Protein AF-A0A3S0AYS0-F1 (afdb_monomer)

Secondary structure (DSSP, 8-state):
-HHHHHHHHHHHHHHHHHHHHHHHHHHHHHHHHHT--SHHHHHHHHHHHHHHHHHHHHHHTTS-HHHHHHHHHHHHHHHS-HHHHHHHHHHHHHHHHHHH-

Foldseek 3Di:
DVVVVVVVVVVLVVVLLVLLLVLLVLLVVLVVLVVDDDPVSVVSNVVSLVSSLVSLVVNVVSDPLVVSLVSNLVSLVVNDDDPCSVVSSVSSSVSSVVSVD

Nearest PDB structures (foldseek):
  6dg6-assembly5_E  TM=4.607E-01  e=3.484E+00  synthetic construct
  8tgy-assembly1_A  TM=5.341E-01  e=5.412E+00  Clostridia bacterium
  1oxj-assembly1_A  TM=2.910E-01  e=5.719E+00  Drosophila melanogaster
  6z0c-assembly1_A  TM=3.226E-01  e=9.387E+00  Escherichia coli

Solvent-accessible surface area (backbone atoms only — not comparable to full-atom values): 5604 Å² total; per-residue (Å²): 122,64,73,63,53,54,54,53,52,51,50,54,49,51,53,49,50,52,49,39,47,52,44,51,56,44,49,57,51,41,56,66,42,66,80,44,95,46,73,70,36,50,54,48,47,52,51,46,54,54,52,42,50,53,49,51,51,58,45,54,75,76,38,55,69,67,57,52,50,53,50,42,50,52,40,24,61,76,74,37,69,80,89,56,15,63,62,53,27,51,54,48,50,53,48,54,52,67,72,71,110

Mean predicted aligned error: 5.69 Å

Structure (mmCIF, N/CA/C/O backbone):
data_AF-A0A3S0AYS0-F1
#
_entry.id   AF-A0A3S0AYS0-F1
#
loop_
_atom_site.group_PDB
_atom_site.id
_atom_site.type_symbol
_atom_site.label_atom_id
_atom_site.label_alt_id
_atom_site.label_comp_id
_atom_site.label_asym_id
_atom_site.label_entity_id
_atom_site.label_seq_id
_atom_site.pdbx_PDB_ins_code
_atom_site.Cartn_x
_atom_site.Cartn_y
_atom_site.Cartn_z
_atom_site.occupancy
_atom_site.B_iso_or_equiv
_atom_site.auth_seq_id
_atom_site.auth_comp_id
_atom_site.auth_asym_id
_atom_site.auth_atom_id
_atom_site.pdbx_PDB_model_num
ATOM 1 N N . MET A 1 1 ? 8.841 7.837 -33.680 1.00 56.06 1 MET A N 1
ATOM 2 C CA . MET A 1 1 ? 7.737 7.313 -32.842 1.00 56.06 1 MET A 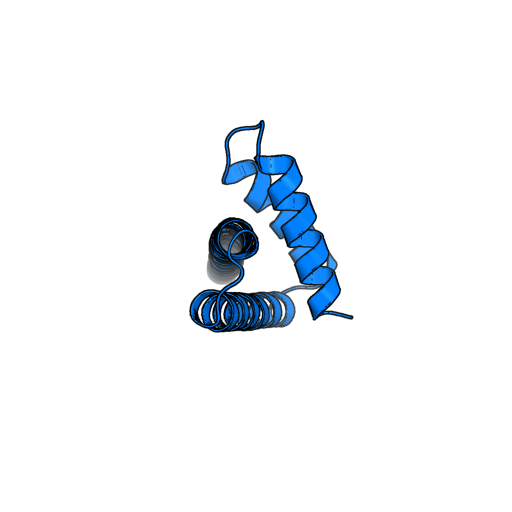CA 1
ATOM 3 C C . MET A 1 1 ? 8.204 6.965 -31.419 1.00 56.06 1 MET A C 1
ATOM 5 O O . MET A 1 1 ? 7.392 7.028 -30.514 1.00 56.06 1 MET A O 1
ATOM 9 N N . GLU A 1 2 ? 9.504 6.742 -31.185 1.00 58.16 2 GLU A N 1
ATOM 10 C CA . GLU A 1 2 ? 10.084 6.361 -29.877 1.00 58.16 2 GLU A CA 1
ATOM 11 C C . GLU A 1 2 ? 10.009 7.429 -28.763 1.00 58.16 2 GLU A C 1
ATOM 13 O O . GLU A 1 2 ? 9.795 7.090 -27.602 1.00 58.16 2 GLU A O 1
ATOM 18 N N . ALA A 1 3 ? 10.114 8.726 -29.082 1.00 64.62 3 ALA A N 1
ATOM 19 C CA . ALA A 1 3 ? 10.092 9.793 -28.066 1.00 64.62 3 ALA A CA 1
ATOM 20 C C . ALA A 1 3 ? 8.752 9.900 -27.304 1.00 64.62 3 ALA A C 1
ATOM 22 O O . ALA A 1 3 ? 8.711 10.267 -26.130 1.00 64.62 3 ALA A O 1
ATOM 23 N N . LEU A 1 4 ? 7.640 9.557 -27.964 1.00 62.81 4 LEU A N 1
ATOM 24 C CA . LEU A 1 4 ? 6.306 9.559 -27.354 1.00 62.81 4 LEU A CA 1
ATOM 25 C C . LEU A 1 4 ? 6.106 8.379 -26.391 1.00 62.81 4 LEU A C 1
ATOM 27 O O . LEU A 1 4 ? 5.370 8.517 -25.413 1.00 62.81 4 LEU A O 1
ATOM 31 N N . ASP A 1 5 ? 6.762 7.246 -26.637 1.00 61.06 5 ASP A N 1
ATOM 32 C CA . ASP A 1 5 ? 6.642 6.051 -25.796 1.00 61.06 5 ASP A CA 1
ATOM 33 C C . ASP A 1 5 ? 7.528 6.125 -24.543 1.00 61.06 5 ASP A C 1
ATOM 35 O O . ASP A 1 5 ? 7.096 5.689 -23.470 1.00 61.06 5 ASP A O 1
ATOM 39 N N . LEU A 1 6 ? 8.692 6.783 -24.630 1.00 67.38 6 LEU A N 1
ATOM 40 C CA . LEU A 1 6 ? 9.493 7.188 -23.465 1.00 67.38 6 LEU A CA 1
ATOM 41 C C . LEU A 1 6 ? 8.669 8.061 -22.503 1.00 67.38 6 LEU A C 1
ATOM 43 O O . LEU A 1 6 ? 8.489 7.697 -21.341 1.00 67.38 6 LEU A O 1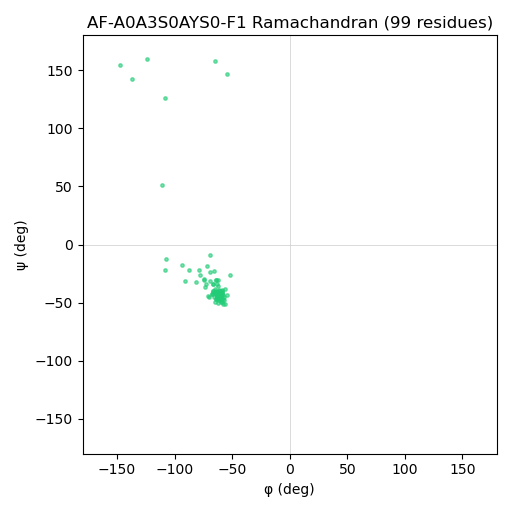
ATOM 47 N N . ASN A 1 7 ? 8.024 9.115 -23.016 1.00 79.06 7 ASN A N 1
ATOM 48 C CA . ASN A 1 7 ? 7.192 10.009 -22.201 1.00 79.06 7 ASN A CA 1
ATOM 49 C C . ASN A 1 7 ? 6.031 9.282 -21.498 1.00 79.06 7 ASN A C 1
ATOM 51 O O . ASN A 1 7 ? 5.746 9.540 -20.327 1.00 79.06 7 ASN A O 1
ATOM 55 N N . LYS A 1 8 ? 5.352 8.349 -22.181 1.00 75.56 8 LYS A N 1
ATOM 56 C CA . LYS A 1 8 ? 4.261 7.559 -21.576 1.00 75.56 8 LYS A CA 1
ATOM 57 C C . LYS A 1 8 ? 4.766 6.623 -20.481 1.00 75.56 8 LYS A C 1
ATOM 59 O O . LYS A 1 8 ? 4.093 6.455 -19.461 1.00 75.56 8 LYS A O 1
ATOM 64 N N . THR A 1 9 ? 5.923 6.005 -20.691 1.00 79.12 9 THR A N 1
ATOM 65 C CA . THR A 1 9 ? 6.532 5.081 -19.727 1.00 79.12 9 THR A CA 1
ATOM 66 C C . THR A 1 9 ? 6.969 5.824 -18.465 1.00 79.12 9 THR A C 1
ATOM 68 O O . THR A 1 9 ? 6.652 5.386 -17.354 1.00 79.12 9 THR A O 1
ATOM 71 N N . ASP A 1 10 ? 7.573 7.001 -18.625 1.00 80.88 10 ASP A N 1
ATOM 72 C CA . ASP A 1 10 ? 8.000 7.862 -17.519 1.00 80.88 10 ASP A CA 1
ATOM 73 C C . ASP A 1 10 ? 6.817 8.423 -16.725 1.00 80.88 10 ASP A C 1
ATOM 75 O O . ASP A 1 10 ? 6.834 8.415 -15.490 1.00 80.88 10 ASP A O 1
ATOM 79 N N . LEU A 1 11 ? 5.737 8.819 -17.406 1.00 82.56 11 LEU A N 1
ATOM 80 C CA . LEU A 1 11 ? 4.485 9.221 -16.758 1.00 82.56 11 LEU A CA 1
ATOM 81 C C . LEU A 1 11 ? 3.903 8.077 -15.920 1.00 82.56 11 LEU A C 1
ATOM 83 O O . LEU A 1 11 ? 3.617 8.261 -14.736 1.00 82.56 11 LEU A O 1
ATOM 87 N N . ARG A 1 12 ? 3.790 6.868 -16.490 1.00 83.94 12 ARG A N 1
ATOM 88 C CA . ARG A 1 12 ? 3.297 5.683 -15.762 1.00 83.94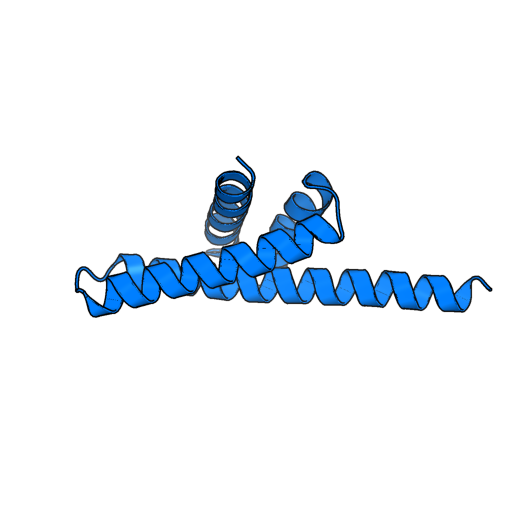 12 ARG A CA 1
ATOM 89 C C . ARG A 1 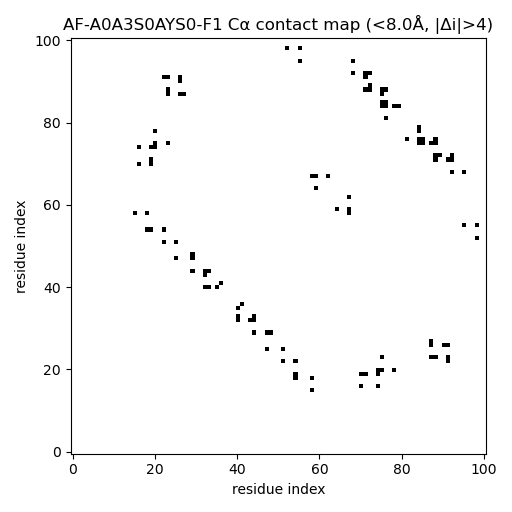12 ? 4.166 5.357 -14.550 1.00 83.94 12 ARG A C 1
ATOM 91 O O . ARG A 1 12 ? 3.634 5.011 -13.489 1.00 83.94 12 ARG A O 1
ATOM 98 N N . ARG A 1 13 ? 5.491 5.454 -14.684 1.00 85.12 13 ARG A N 1
ATOM 99 C CA . ARG A 1 13 ? 6.448 5.241 -13.588 1.00 85.12 13 ARG A CA 1
ATOM 100 C C . ARG A 1 13 ? 6.281 6.284 -12.488 1.00 85.12 13 ARG A C 1
ATOM 102 O O . ARG A 1 13 ? 6.138 5.903 -11.329 1.00 85.12 13 ARG A O 1
ATOM 109 N N . THR A 1 14 ? 6.187 7.557 -12.853 1.00 88.19 14 THR A N 1
ATOM 110 C CA . THR A 1 14 ? 6.000 8.671 -11.915 1.00 88.19 14 THR A CA 1
ATOM 111 C C . THR A 1 14 ? 4.683 8.550 -11.156 1.00 88.19 14 THR A C 1
ATOM 113 O O . THR A 1 14 ? 4.668 8.657 -9.931 1.00 88.19 14 THR A O 1
ATOM 116 N N . THR A 1 15 ? 3.573 8.251 -11.841 1.00 89.81 15 THR A N 1
ATOM 117 C CA . THR A 1 15 ? 2.282 8.064 -11.164 1.00 89.81 15 THR A CA 1
ATOM 118 C C . THR A 1 15 ? 2.310 6.865 -10.218 1.00 89.81 15 THR A C 1
ATOM 120 O O . THR A 1 15 ? 1.819 6.966 -9.098 1.00 89.81 15 THR A O 1
ATOM 123 N N . SER A 1 16 ? 2.913 5.744 -10.632 1.00 92.62 16 SER A N 1
ATOM 124 C CA . SER A 1 16 ? 3.049 4.564 -9.761 1.00 92.62 16 SER A CA 1
ATOM 125 C C . SER A 1 16 ? 3.842 4.915 -8.499 1.00 92.62 16 SER A C 1
ATOM 127 O O . SER A 1 16 ? 3.424 4.607 -7.388 1.00 92.62 16 SER A O 1
ATOM 129 N N . TYR A 1 17 ? 4.944 5.647 -8.655 1.00 91.12 17 TYR A N 1
ATOM 130 C CA . TYR A 1 17 ? 5.767 6.102 -7.540 1.00 91.12 17 TYR A CA 1
ATOM 131 C C . TYR A 1 17 ? 5.012 7.047 -6.586 1.00 91.12 17 TYR A C 1
ATOM 133 O O . TYR A 1 17 ? 5.064 6.888 -5.367 1.00 91.12 17 TYR A O 1
ATOM 141 N N . GLN A 1 18 ? 4.231 7.994 -7.116 1.00 91.38 18 GLN A N 1
ATOM 142 C CA . GLN A 1 18 ? 3.381 8.867 -6.297 1.00 91.38 18 GLN A CA 1
ATOM 143 C C . GLN A 1 18 ? 2.313 8.084 -5.521 1.00 91.38 18 GLN A C 1
ATOM 145 O O . GLN A 1 18 ? 2.066 8.379 -4.349 1.00 91.38 18 GLN A O 1
ATOM 150 N N . LEU A 1 19 ? 1.710 7.068 -6.144 1.00 94.94 19 LEU A N 1
ATOM 151 C CA . LEU A 1 19 ? 0.756 6.173 -5.489 1.00 94.94 19 LEU A CA 1
ATOM 152 C C . LEU A 1 19 ? 1.413 5.384 -4.348 1.00 94.94 19 LEU A C 1
ATOM 154 O O . LEU A 1 19 ? 0.839 5.307 -3.261 1.00 94.94 19 LEU A O 1
ATOM 158 N N . HIS A 1 20 ? 2.633 4.878 -4.545 1.00 94.38 20 HIS A N 1
ATOM 159 C CA . HIS A 1 20 ? 3.400 4.233 -3.477 1.00 94.38 20 HIS A CA 1
ATOM 160 C C . HIS A 1 20 ? 3.712 5.189 -2.318 1.00 94.38 20 HIS A C 1
ATOM 162 O O . HIS A 1 20 ? 3.491 4.837 -1.159 1.00 94.38 20 HIS A O 1
ATOM 168 N N . ARG A 1 21 ? 4.148 6.425 -2.600 1.00 91.00 21 ARG A N 1
ATOM 169 C CA . ARG A 1 21 ? 4.377 7.441 -1.554 1.00 91.00 21 ARG A CA 1
ATOM 170 C C . ARG A 1 21 ? 3.107 7.765 -0.770 1.00 91.00 21 ARG A C 1
ATOM 172 O O . ARG A 1 21 ? 3.148 7.855 0.454 1.00 91.00 21 ARG A O 1
ATOM 179 N N . LEU A 1 22 ? 1.971 7.907 -1.451 1.00 92.62 22 LEU A N 1
ATOM 180 C CA . LEU A 1 22 ? 0.685 8.121 -0.788 1.00 92.62 22 LEU A CA 1
ATOM 181 C C . LEU A 1 22 ? 0.311 6.932 0.104 1.00 92.62 22 LEU A C 1
ATOM 183 O O . LEU A 1 22 ? -0.136 7.130 1.232 1.00 92.62 22 LEU A O 1
ATOM 187 N N . ALA A 1 23 ? 0.505 5.705 -0.380 1.00 93.00 23 ALA A N 1
ATOM 188 C CA . ALA A 1 23 ? 0.233 4.505 0.398 1.00 93.00 23 ALA A CA 1
ATOM 189 C C . ALA A 1 23 ? 1.100 4.437 1.665 1.00 93.00 23 ALA A C 1
ATOM 191 O O . ALA A 1 23 ? 0.568 4.153 2.735 1.00 93.00 23 ALA A O 1
ATOM 192 N N . LEU A 1 24 ? 2.384 4.795 1.585 1.00 91.19 24 LEU A N 1
ATOM 193 C CA . LEU A 1 24 ? 3.277 4.862 2.747 1.00 91.19 24 LEU A CA 1
ATOM 194 C C . LEU A 1 24 ? 2.784 5.846 3.818 1.00 91.19 24 LEU A C 1
ATOM 196 O O . LEU A 1 24 ? 2.741 5.500 4.998 1.00 91.19 24 LEU A O 1
ATOM 200 N N . LEU A 1 25 ? 2.312 7.032 3.419 1.00 90.69 25 LEU A N 1
ATOM 201 C CA . LEU A 1 25 ? 1.711 7.996 4.353 1.00 90.69 25 LEU A CA 1
ATOM 202 C C . LEU A 1 25 ? 0.438 7.449 5.018 1.00 90.69 25 LEU A C 1
ATOM 204 O O . LEU A 1 25 ? 0.147 7.755 6.176 1.00 90.69 25 LEU A O 1
ATOM 208 N N . LEU A 1 26 ? -0.345 6.643 4.295 1.00 92.94 26 LEU A N 1
ATOM 209 C CA . LEU A 1 26 ? -1.537 5.998 4.844 1.00 92.94 26 LEU A CA 1
ATOM 210 C C . LEU A 1 26 ? -1.187 4.856 5.804 1.00 92.94 26 LEU A C 1
ATOM 212 O O . LEU A 1 26 ? -1.910 4.684 6.785 1.00 92.94 26 LEU A O 1
ATOM 216 N N . VAL A 1 27 ? -0.098 4.122 5.557 1.00 91.94 27 VAL A N 1
ATOM 217 C CA . VAL A 1 27 ? 0.427 3.089 6.465 1.00 91.94 27 VAL A CA 1
ATOM 218 C C . VAL A 1 27 ? 0.899 3.721 7.774 1.00 91.94 27 VAL A C 1
ATOM 220 O O . VAL A 1 27 ? 0.448 3.296 8.836 1.00 91.94 27 VAL A O 1
ATOM 223 N N . ASP A 1 28 ? 1.710 4.782 7.713 1.00 89.56 28 ASP A N 1
ATOM 224 C CA . ASP A 1 28 ? 2.144 5.521 8.911 1.00 89.56 28 ASP A CA 1
ATOM 225 C C . ASP A 1 28 ? 0.940 6.085 9.684 1.00 89.56 28 ASP A C 1
ATOM 227 O O . ASP A 1 28 ? 0.830 5.954 10.904 1.00 89.56 28 ASP A O 1
ATOM 231 N N . ARG A 1 29 ? -0.046 6.648 8.975 1.00 91.25 29 ARG A N 1
ATOM 232 C CA . ARG A 1 29 ? -1.279 7.127 9.610 1.00 91.25 29 ARG A CA 1
ATOM 233 C C . ARG A 1 29 ? -2.101 5.998 10.232 1.00 91.25 29 ARG A C 1
ATOM 235 O O . ARG A 1 29 ? -2.707 6.217 11.281 1.00 91.25 29 ARG A O 1
ATOM 242 N N . LEU A 1 30 ? -2.164 4.828 9.596 1.00 91.94 30 LEU A N 1
ATOM 243 C CA . LEU A 1 30 ? -2.880 3.677 10.140 1.00 91.94 30 LEU A CA 1
ATOM 244 C C . LEU A 1 30 ? -2.238 3.215 11.448 1.00 91.94 30 LEU A C 1
ATOM 246 O O . LEU A 1 30 ? -2.971 2.938 12.391 1.00 91.94 30 LEU A O 1
ATOM 250 N N . ASP A 1 31 ? -0.908 3.192 11.523 1.00 88.62 31 ASP A N 1
ATOM 251 C CA . ASP A 1 31 ? -0.179 2.809 12.734 1.00 88.62 31 ASP A CA 1
ATOM 252 C C . ASP A 1 31 ? -0.506 3.725 13.922 1.00 88.62 31 ASP A C 1
ATOM 254 O O . ASP A 1 31 ? -0.875 3.269 15.004 1.00 88.62 31 ASP A O 1
ATOM 258 N N . ARG A 1 32 ? -0.515 5.042 13.691 1.00 88.12 32 ARG A N 1
ATOM 259 C CA . ARG A 1 32 ? -0.902 6.022 14.721 1.00 88.12 32 ARG A CA 1
ATOM 260 C C . ARG A 1 32 ? -2.353 5.859 15.185 1.00 88.12 32 ARG A C 1
ATOM 262 O O . ARG A 1 32 ? -2.658 6.090 16.352 1.00 88.12 32 ARG A O 1
ATOM 269 N N . GLU A 1 33 ? -3.268 5.489 14.286 1.00 90.69 33 GLU A N 1
ATOM 270 C CA . GLU A 1 33 ? -4.668 5.219 14.650 1.00 90.69 33 GLU A CA 1
ATOM 271 C C . GLU A 1 33 ? -4.847 3.832 15.295 1.00 90.69 33 GLU A C 1
ATOM 273 O O . GLU A 1 33 ? -5.812 3.632 16.030 1.00 90.69 33 GLU A O 1
ATOM 278 N N . GLN A 1 34 ? -3.927 2.883 15.080 1.00 85.56 34 GLN A N 1
ATOM 279 C CA . GLN A 1 34 ? -3.958 1.550 15.695 1.00 85.56 34 GLN A CA 1
ATOM 280 C C . GLN A 1 34 ? -3.821 1.622 17.222 1.00 85.56 34 GLN A C 1
ATOM 282 O O . GLN A 1 34 ? -4.433 0.821 17.924 1.00 85.56 34 GLN A O 1
ATOM 287 N N . GLN A 1 35 ? -3.107 2.628 17.733 1.00 85.56 35 GLN A N 1
ATOM 288 C CA . GLN A 1 35 ? -2.951 2.900 19.168 1.00 85.56 35 GLN A CA 1
ATOM 289 C C . GLN A 1 35 ? -4.245 3.396 19.844 1.00 85.56 35 GLN A C 1
ATOM 291 O O . GLN A 1 35 ? -4.300 3.518 21.066 1.00 85.56 35 GLN A O 1
ATOM 296 N N . ARG A 1 36 ? -5.298 3.704 19.072 1.00 88.56 36 ARG A N 1
ATOM 297 C CA . ARG A 1 36 ? -6.569 4.241 19.577 1.00 88.56 36 ARG A CA 1
ATOM 298 C C . ARG A 1 36 ? -7.675 3.187 19.496 1.00 88.56 36 ARG A C 1
ATOM 300 O O . ARG A 1 36 ? -7.974 2.663 18.423 1.00 88.56 36 ARG A O 1
ATOM 307 N N . ALA A 1 37 ? -8.336 2.943 20.627 1.00 81.12 37 ALA A N 1
ATOM 308 C CA . ALA A 1 37 ? -9.388 1.934 20.781 1.00 81.12 37 ALA A CA 1
ATOM 309 C C . ALA A 1 37 ? -10.784 2.558 20.987 1.00 81.12 37 ALA A C 1
ATOM 311 O O . ALA A 1 37 ? -11.488 2.239 21.939 1.00 81.12 37 ALA A O 1
ATOM 312 N N . ASN A 1 38 ? -11.185 3.490 20.115 1.00 91.31 38 ASN A N 1
ATOM 313 C CA . ASN A 1 38 ? -12.532 4.077 20.138 1.00 91.31 38 ASN A CA 1
ATOM 314 C C . ASN A 1 38 ? -13.249 3.914 18.789 1.00 91.31 38 ASN A C 1
ATOM 316 O O . ASN A 1 38 ? -12.610 3.732 17.753 1.00 91.31 38 ASN A O 1
ATOM 320 N N . LEU A 1 39 ? -14.585 4.012 18.792 1.00 89.50 39 LEU A N 1
ATOM 321 C CA . LEU A 1 39 ? -15.419 3.792 17.600 1.00 89.50 39 LEU A CA 1
ATOM 322 C C . LEU A 1 39 ? -15.028 4.704 16.423 1.00 89.50 39 LEU A C 1
ATOM 324 O O . LEU A 1 39 ? -15.004 4.279 15.269 1.00 89.50 39 LEU A O 1
ATOM 328 N N . VAL A 1 40 ? -14.668 5.958 16.707 1.00 91.88 40 VAL A N 1
ATOM 329 C CA . VAL A 1 40 ? -14.219 6.912 15.682 1.00 91.88 40 VAL A CA 1
ATOM 330 C C . VAL A 1 40 ? -12.897 6.456 15.055 1.00 91.88 40 VAL A C 1
ATOM 332 O O . VAL A 1 40 ? -12.726 6.559 13.837 1.00 91.88 40 VAL A O 1
ATOM 335 N N . ALA A 1 41 ? -11.974 5.927 15.859 1.00 92.19 41 ALA A N 1
ATOM 336 C CA . ALA A 1 41 ? -10.725 5.345 15.387 1.00 92.19 41 ALA A CA 1
ATOM 337 C C . ALA A 1 41 ? -10.984 4.104 14.521 1.00 92.19 41 ALA A C 1
ATOM 339 O O . ALA A 1 41 ? -10.381 3.996 13.457 1.00 92.19 41 ALA A O 1
ATOM 340 N N . GLU A 1 42 ? -11.928 3.227 14.879 1.00 92.94 42 GLU A N 1
ATOM 341 C CA . GLU A 1 42 ? -12.309 2.082 14.033 1.00 92.94 42 GLU A CA 1
ATOM 342 C C . GLU A 1 42 ? -12.786 2.517 12.643 1.00 92.94 42 GLU A C 1
ATOM 344 O O . GLU A 1 42 ? -12.291 2.030 11.621 1.00 92.94 42 GLU A O 1
ATOM 349 N N . VAL A 1 43 ? -13.670 3.517 12.576 1.00 94.81 43 VAL A N 1
ATOM 350 C CA . VAL A 1 43 ? -14.142 4.066 11.295 1.00 94.81 43 VAL A CA 1
ATOM 351 C C . VAL A 1 43 ? -12.983 4.664 10.488 1.00 94.81 43 VAL A C 1
ATOM 353 O O . VAL A 1 43 ? -12.907 4.475 9.269 1.00 94.81 43 VAL A O 1
ATOM 356 N N . ARG A 1 44 ? -12.047 5.371 11.137 1.00 95.00 44 ARG A N 1
ATOM 357 C CA . ARG A 1 44 ? -10.851 5.917 10.469 1.00 95.00 44 ARG A CA 1
ATOM 358 C C . ARG A 1 44 ? -9.946 4.809 9.940 1.00 95.00 44 ARG A C 1
ATOM 360 O O . ARG A 1 44 ? -9.570 4.872 8.771 1.00 95.00 44 ARG A O 1
ATOM 367 N N . LYS A 1 45 ? -9.651 3.784 10.744 1.00 94.50 45 LYS A N 1
ATOM 368 C CA . LYS A 1 45 ? -8.855 2.614 10.342 1.00 94.50 45 LYS A CA 1
ATOM 369 C C . LYS A 1 45 ? -9.480 1.920 9.136 1.00 94.50 45 LYS A C 1
ATOM 371 O O . LYS A 1 45 ? -8.782 1.654 8.157 1.00 94.50 45 LYS A O 1
ATOM 376 N N . TRP A 1 46 ? -10.799 1.720 9.145 1.00 94.44 46 TRP A N 1
ATOM 377 C CA . TRP A 1 46 ? -11.527 1.165 8.004 1.00 94.44 46 TRP A CA 1
ATOM 378 C C . TRP A 1 46 ? -11.373 2.026 6.741 1.00 94.44 46 TRP A C 1
ATOM 380 O O . TRP A 1 46 ? -11.024 1.505 5.679 1.00 94.44 46 TRP A O 1
ATOM 390 N N . ARG A 1 47 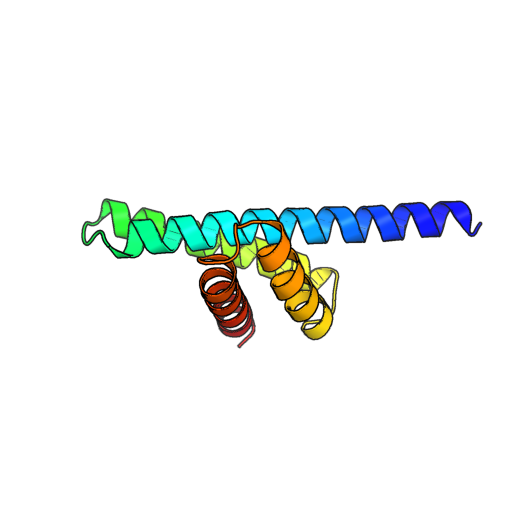? -11.550 3.353 6.846 1.00 95.81 47 ARG A N 1
ATOM 391 C CA . ARG A 1 47 ? -11.385 4.278 5.705 1.00 95.81 47 ARG A CA 1
ATOM 392 C C . ARG A 1 47 ? -9.960 4.269 5.152 1.00 95.81 47 ARG A C 1
ATOM 394 O O . ARG A 1 47 ? -9.791 4.285 3.933 1.00 95.81 47 ARG A O 1
ATOM 401 N N . LEU A 1 48 ? -8.948 4.234 6.020 1.00 95.19 48 LEU A N 1
ATOM 402 C CA . LEU A 1 48 ? -7.542 4.147 5.617 1.00 95.19 48 LEU A CA 1
ATOM 403 C C . LEU A 1 48 ? -7.277 2.843 4.862 1.00 95.19 48 LEU A C 1
ATOM 405 O O . LEU A 1 48 ? -6.794 2.886 3.734 1.00 95.19 48 LEU A O 1
ATOM 409 N N . ARG A 1 49 ? -7.689 1.695 5.419 1.00 94.62 49 ARG A N 1
ATOM 410 C CA . ARG A 1 49 ? -7.551 0.383 4.763 1.00 94.62 49 ARG A CA 1
ATOM 411 C C . ARG A 1 49 ? -8.276 0.325 3.419 1.00 94.62 49 ARG A C 1
ATOM 413 O O . ARG A 1 49 ? -7.739 -0.232 2.467 1.00 94.62 49 ARG A O 1
ATOM 420 N N . ARG A 1 50 ? -9.468 0.923 3.308 1.00 96.00 50 ARG A N 1
ATOM 421 C CA . ARG A 1 50 ? -10.205 1.014 2.037 1.00 96.00 50 ARG A CA 1
ATOM 422 C C . ARG A 1 50 ? -9.441 1.826 0.990 1.00 96.00 50 ARG A C 1
ATOM 424 O O . ARG A 1 50 ? -9.338 1.393 -0.151 1.00 96.00 50 ARG A O 1
ATOM 431 N N . ARG A 1 51 ? -8.890 2.985 1.364 1.00 96.50 51 ARG A N 1
ATOM 432 C CA . ARG A 1 51 ? -8.084 3.820 0.454 1.00 96.50 51 ARG A CA 1
ATOM 433 C C . ARG A 1 51 ? -6.823 3.107 -0.012 1.00 96.50 51 ARG A C 1
ATOM 435 O O . ARG A 1 51 ? -6.530 3.134 -1.200 1.00 96.50 51 ARG A O 1
ATOM 442 N N . MET A 1 52 ? -6.132 2.429 0.898 1.00 95.44 52 MET A N 1
ATOM 443 C CA . MET A 1 52 ? -4.945 1.649 0.549 1.00 95.44 52 MET A CA 1
ATOM 444 C C . MET A 1 52 ? -5.284 0.508 -0.413 1.00 95.44 52 MET A C 1
ATOM 446 O O . MET A 1 52 ? -4.577 0.341 -1.398 1.00 95.44 52 MET A O 1
ATOM 450 N N . ARG A 1 53 ? -6.407 -0.199 -0.216 1.00 95.50 53 ARG A N 1
ATOM 451 C CA . ARG A 1 53 ? -6.883 -1.213 -1.174 1.00 95.50 53 ARG A CA 1
ATOM 452 C C . ARG A 1 53 ? -7.110 -0.654 -2.577 1.00 95.50 53 ARG A C 1
ATOM 454 O O . ARG A 1 53 ? -6.697 -1.285 -3.543 1.00 95.50 53 ARG A O 1
ATOM 461 N N . MET A 1 54 ? -7.719 0.528 -2.698 1.00 96.94 54 MET A N 1
ATOM 462 C CA . MET A 1 54 ? -7.915 1.171 -4.006 1.00 96.94 54 M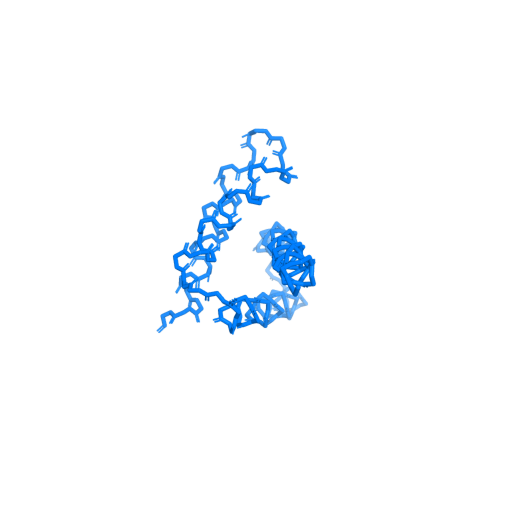ET A CA 1
ATOM 463 C C . MET A 1 54 ? -6.581 1.521 -4.673 1.00 96.94 54 MET A C 1
ATOM 465 O O . MET A 1 54 ? -6.407 1.248 -5.853 1.00 96.94 54 MET A O 1
ATOM 469 N N . ILE A 1 55 ? -5.623 2.063 -3.913 1.00 95.88 55 ILE A N 1
ATOM 470 C CA . ILE A 1 55 ? -4.285 2.380 -4.432 1.00 95.88 55 ILE A CA 1
ATOM 471 C C . ILE A 1 55 ? -3.560 1.112 -4.898 1.00 95.88 55 ILE A C 1
ATOM 473 O O . ILE A 1 55 ? -2.999 1.101 -5.987 1.00 95.88 55 ILE A O 1
ATOM 477 N N . VAL A 1 56 ? -3.581 0.040 -4.101 1.00 94.69 56 VAL A N 1
ATOM 478 C CA . VAL A 1 56 ? -2.932 -1.232 -4.462 1.00 94.69 56 VAL A CA 1
ATOM 479 C C . VAL A 1 56 ? -3.590 -1.855 -5.691 1.00 94.69 56 VAL A C 1
ATOM 481 O O . VAL A 1 56 ? -2.883 -2.303 -6.586 1.00 94.69 56 VAL A O 1
ATOM 484 N N . SER A 1 57 ? -4.920 -1.813 -5.785 1.00 95.31 57 SER A N 1
ATOM 485 C CA . SER A 1 57 ? -5.641 -2.296 -6.972 1.00 95.31 57 SER A CA 1
ATOM 486 C C . SER A 1 57 ? -5.251 -1.509 -8.226 1.00 95.31 57 SER A C 1
ATOM 488 O O . SER A 1 57 ? -5.033 -2.097 -9.279 1.00 95.31 57 SER A O 1
ATOM 490 N N . GLU A 1 58 ? -5.100 -0.188 -8.104 1.00 95.62 58 GLU A N 1
ATOM 491 C CA . GLU A 1 58 ? -4.667 0.677 -9.205 1.00 95.62 58 GLU A CA 1
ATOM 492 C C . GLU A 1 58 ? -3.202 0.453 -9.607 1.00 95.62 58 GLU A C 1
ATOM 494 O O . GLU A 1 58 ? -2.833 0.613 -10.765 1.00 95.62 58 GLU A O 1
ATOM 499 N N . LEU A 1 59 ? -2.340 0.085 -8.661 1.00 95.06 59 LEU A N 1
ATOM 500 C CA . LEU A 1 59 ? -0.957 -0.282 -8.959 1.00 95.06 59 LEU A CA 1
ATOM 501 C C . LEU A 1 59 ? -0.895 -1.623 -9.700 1.00 95.06 59 LEU A C 1
ATOM 503 O O . LEU A 1 59 ? -0.216 -1.727 -10.721 1.00 95.06 59 LEU A O 1
ATOM 507 N N . LEU A 1 60 ? -1.650 -2.617 -9.225 1.00 93.81 60 LEU A N 1
ATOM 508 C CA . LEU A 1 60 ? -1.720 -3.956 -9.818 1.00 93.81 60 LEU A CA 1
ATOM 509 C C . LEU A 1 60 ? -2.426 -3.975 -11.183 1.00 93.81 60 LEU A C 1
ATOM 511 O O . LEU A 1 60 ? -2.154 -4.855 -11.992 1.00 93.81 60 LEU A O 1
ATOM 515 N N . SER A 1 61 ? -3.291 -3.002 -11.488 1.00 93.38 61 SER A N 1
ATOM 516 C CA . SER A 1 61 ? -3.877 -2.867 -12.831 1.00 93.38 61 SER A CA 1
ATOM 517 C C . SER A 1 61 ? -2.868 -2.375 -13.878 1.00 93.38 61 SER A C 1
ATOM 519 O O . SER A 1 61 ? -3.095 -2.521 -15.079 1.00 93.38 61 SER A O 1
ATOM 521 N N . ARG A 1 62 ? -1.749 -1.787 -13.435 1.00 90.06 62 ARG A N 1
ATOM 522 C CA . ARG A 1 62 ? -0.727 -1.171 -14.295 1.00 90.06 62 ARG A CA 1
ATOM 523 C C . ARG A 1 62 ? 0.569 -1.975 -14.373 1.00 90.06 62 ARG A C 1
ATOM 525 O O . ARG A 1 62 ? 1.350 -1.731 -15.291 1.00 90.06 62 ARG A O 1
ATOM 532 N N . ARG A 1 63 ? 0.835 -2.835 -13.386 1.00 90.81 63 ARG A N 1
ATOM 533 C CA . ARG A 1 63 ? 2.132 -3.487 -13.147 1.00 90.81 63 ARG A CA 1
ATOM 534 C C . ARG A 1 63 ? 1.952 -4.878 -12.556 1.00 90.81 63 ARG A C 1
ATOM 536 O O . ARG A 1 63 ? 0.959 -5.141 -11.882 1.00 90.81 63 ARG A O 1
ATOM 543 N N . SER A 1 64 ? 2.935 -5.751 -12.768 1.00 93.81 64 SER A N 1
ATOM 544 C CA . SER A 1 64 ? 2.964 -7.054 -12.100 1.00 93.81 64 SER A CA 1
ATOM 545 C C . SER A 1 64 ? 3.128 -6.890 -10.586 1.00 93.81 64 SER A C 1
ATOM 547 O O . SER A 1 64 ? 3.638 -5.874 -10.105 1.00 93.81 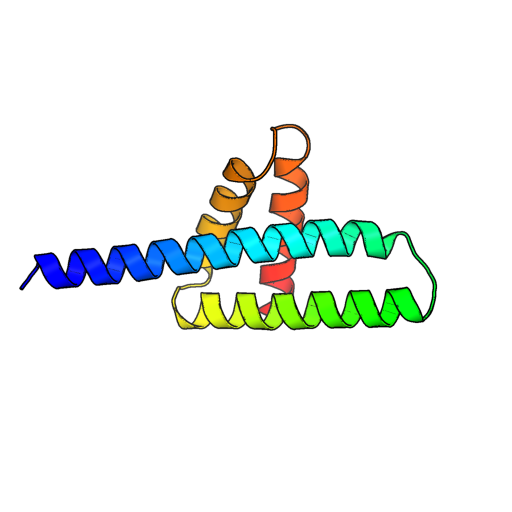64 SER A O 1
ATOM 549 N N . LEU A 1 65 ? 2.729 -7.908 -9.820 1.00 93.44 65 LEU A N 1
ATOM 550 C CA . LEU A 1 65 ? 2.928 -7.919 -8.371 1.00 93.44 65 LEU A CA 1
ATOM 551 C C . LEU A 1 65 ? 4.401 -7.685 -8.002 1.00 93.44 65 LEU A C 1
ATOM 553 O O . LEU A 1 65 ? 4.681 -6.875 -7.123 1.00 93.44 65 LEU A O 1
ATOM 557 N N . ASP A 1 66 ? 5.333 -8.334 -8.700 1.00 94.38 66 ASP A N 1
ATOM 558 C CA . ASP A 1 66 ? 6.770 -8.207 -8.432 1.00 94.38 66 ASP A CA 1
ATOM 559 C C . ASP A 1 66 ? 7.276 -6.776 -8.647 1.00 94.38 66 ASP A C 1
ATOM 561 O O . ASP A 1 66 ? 8.027 -6.252 -7.820 1.00 94.38 66 ASP A O 1
ATOM 565 N N . GLU A 1 67 ? 6.812 -6.099 -9.704 1.00 93.25 67 GLU A N 1
ATOM 566 C CA . GLU A 1 67 ? 7.122 -4.685 -9.927 1.00 93.25 67 GLU A CA 1
ATOM 567 C C . GLU A 1 67 ? 6.551 -3.799 -8.815 1.00 93.25 67 GLU A C 1
ATOM 569 O O . GLU A 1 67 ? 7.252 -2.927 -8.302 1.00 93.25 67 GLU A O 1
ATOM 574 N N . VAL A 1 68 ? 5.299 -4.030 -8.409 1.00 93.69 68 VAL A N 1
ATOM 575 C CA . VAL A 1 68 ? 4.652 -3.278 -7.322 1.00 93.69 68 VAL A CA 1
ATOM 576 C C . VAL A 1 68 ? 5.404 -3.471 -6.003 1.00 93.69 68 VAL A C 1
ATOM 578 O O . VAL A 1 68 ? 5.628 -2.503 -5.277 1.00 93.69 68 VAL A O 1
ATOM 581 N N . LEU A 1 69 ? 5.837 -4.693 -5.689 1.00 93.06 69 LEU A N 1
ATOM 582 C CA . LEU A 1 69 ? 6.609 -4.993 -4.481 1.00 93.06 69 LEU A CA 1
ATOM 583 C C . LEU A 1 69 ? 8.004 -4.353 -4.517 1.00 93.06 69 LEU A C 1
ATOM 585 O O . LEU A 1 69 ? 8.431 -3.761 -3.524 1.00 93.06 69 LEU A O 1
ATOM 589 N N . SER A 1 70 ? 8.689 -4.415 -5.661 1.00 90.94 70 SER A N 1
ATOM 590 C CA . SER A 1 70 ? 9.991 -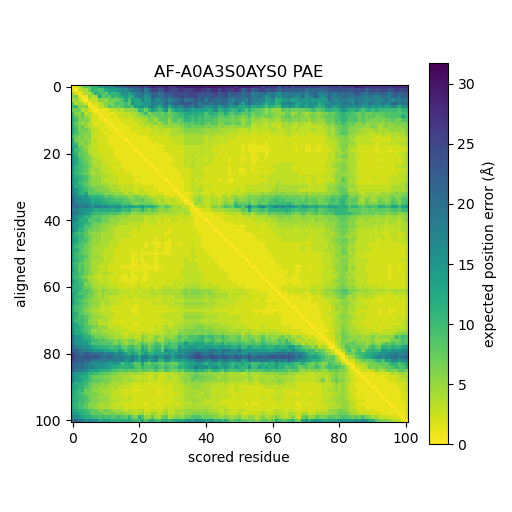3.770 -5.860 1.00 90.94 70 SER A CA 1
ATOM 591 C C . SER A 1 70 ? 9.896 -2.245 -5.700 1.00 90.94 70 SER A C 1
ATOM 593 O O . SER A 1 70 ? 10.650 -1.637 -4.936 1.00 90.94 70 SER A O 1
ATOM 595 N N . MET A 1 71 ? 8.902 -1.619 -6.340 1.00 91.62 71 MET A N 1
ATOM 596 C CA . MET A 1 71 ? 8.666 -0.176 -6.246 1.00 91.62 71 MET A CA 1
ATOM 597 C C . MET A 1 71 ? 8.223 0.265 -4.846 1.00 91.62 71 MET A C 1
ATOM 599 O O . MET A 1 71 ? 8.597 1.357 -4.409 1.00 91.62 71 MET A O 1
ATOM 603 N N . ALA A 1 72 ? 7.466 -0.564 -4.123 1.00 90.38 72 ALA A N 1
ATOM 604 C CA . ALA A 1 72 ? 7.081 -0.298 -2.739 1.00 90.38 72 ALA A CA 1
ATOM 605 C C . ALA A 1 72 ? 8.304 -0.215 -1.814 1.00 90.38 72 ALA A C 1
ATOM 607 O O . ALA A 1 72 ? 8.408 0.729 -1.027 1.00 90.38 72 ALA A O 1
ATOM 608 N N . ALA A 1 73 ? 9.247 -1.152 -1.955 1.00 86.06 73 ALA A N 1
ATOM 609 C CA . ALA A 1 73 ? 10.486 -1.154 -1.183 1.00 86.06 73 ALA A CA 1
ATOM 610 C C . ALA A 1 73 ? 11.350 0.085 -1.479 1.00 86.06 73 ALA A C 1
ATOM 612 O O . ALA A 1 73 ? 11.803 0.752 -0.547 1.00 86.06 73 ALA A O 1
ATOM 613 N N . ALA A 1 74 ? 11.510 0.439 -2.760 1.00 86.00 74 ALA A N 1
ATOM 614 C CA . ALA A 1 74 ? 12.256 1.629 -3.176 1.00 86.00 74 ALA A CA 1
ATOM 615 C C . ALA A 1 74 ? 11.621 2.928 -2.644 1.00 86.00 74 ALA A C 1
ATOM 617 O O . ALA A 1 74 ? 12.295 3.758 -2.039 1.00 86.00 74 ALA A O 1
ATOM 618 N N . SER A 1 75 ? 10.298 3.067 -2.776 1.00 86.25 75 SER A N 1
ATOM 619 C CA . SER A 1 75 ? 9.572 4.269 -2.339 1.00 86.25 75 SER A CA 1
ATOM 620 C C . SER A 1 75 ? 9.670 4.509 -0.828 1.00 86.25 75 SER A C 1
ATOM 622 O O . SER A 1 75 ? 9.626 5.653 -0.380 1.00 86.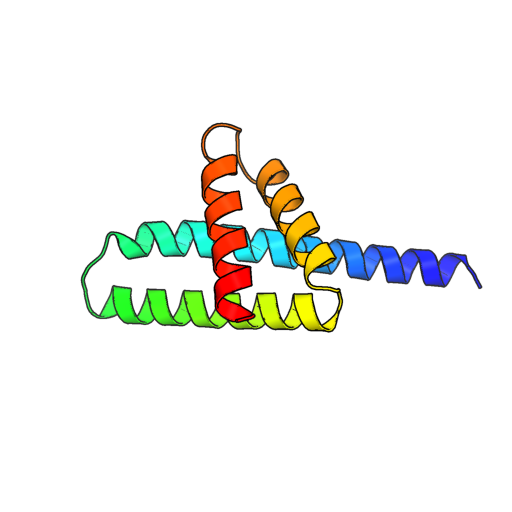25 75 SER A O 1
ATOM 624 N N . ALA A 1 76 ? 9.785 3.445 -0.028 1.00 78.44 76 ALA A N 1
ATOM 625 C CA . ALA A 1 76 ? 9.933 3.556 1.420 1.00 78.44 76 ALA A CA 1
ATOM 626 C C . ALA A 1 76 ? 11.330 4.043 1.827 1.00 78.44 76 ALA A C 1
ATOM 628 O O . ALA A 1 76 ? 11.446 4.828 2.773 1.00 78.44 76 ALA A O 1
ATOM 629 N N . SER A 1 77 ? 12.365 3.620 1.094 1.00 75.94 77 SER A N 1
ATOM 630 C CA . SER A 1 77 ? 13.739 4.105 1.267 1.00 75.94 77 SER A CA 1
ATOM 631 C C . SER A 1 77 ? 13.835 5.612 1.022 1.00 75.94 77 SER A C 1
ATOM 633 O O . SER A 1 77 ? 14.497 6.317 1.777 1.00 75.94 77 SER A O 1
ATOM 635 N N . ASP A 1 78 ? 13.124 6.118 0.014 1.00 77.56 78 ASP A N 1
ATOM 636 C CA . ASP A 1 78 ? 13.162 7.537 -0.356 1.00 77.56 78 ASP A CA 1
ATOM 637 C C . ASP A 1 78 ? 12.331 8.440 0.574 1.00 77.56 78 ASP A C 1
ATOM 639 O O . ASP A 1 78 ? 12.583 9.640 0.684 1.00 77.56 78 ASP A O 1
ATOM 643 N N . ALA A 1 79 ? 11.290 7.897 1.216 1.00 69.88 79 ALA A N 1
ATOM 644 C CA . ALA A 1 79 ? 10.291 8.699 1.924 1.00 69.88 79 ALA A CA 1
ATOM 645 C C . ALA A 1 79 ? 10.631 9.020 3.392 1.00 69.88 79 ALA A C 1
ATOM 647 O O . ALA A 1 79 ? 10.065 9.974 3.929 1.00 69.88 79 ALA A O 1
ATOM 648 N N . HIS A 1 80 ? 11.505 8.253 4.055 1.00 61.12 80 HIS A N 1
ATOM 649 C CA . HIS A 1 80 ? 11.770 8.404 5.492 1.00 61.12 80 HIS A CA 1
ATOM 650 C C . HIS A 1 80 ? 13.267 8.330 5.843 1.00 61.12 80 HIS A C 1
ATOM 652 O O . HIS A 1 80 ? 13.969 7.479 5.301 1.00 61.12 80 HIS A O 1
ATOM 658 N N . PRO A 1 81 ? 13.754 9.142 6.807 1.00 59.81 81 PRO A N 1
ATOM 659 C CA . PRO A 1 81 ? 15.082 8.968 7.397 1.00 59.81 81 PRO A CA 1
ATOM 660 C C . PRO A 1 81 ? 15.268 7.547 7.960 1.00 59.81 81 PRO A C 1
ATOM 662 O O . PRO A 1 81 ? 14.318 6.929 8.451 1.00 59.81 81 PRO A O 1
ATOM 665 N N . GLN A 1 82 ? 16.501 7.046 7.873 1.00 64.31 82 GLN A N 1
ATOM 666 C CA . GLN A 1 82 ? 16.887 5.626 7.894 1.00 64.31 82 GLN A CA 1
ATOM 667 C C . GLN A 1 82 ? 16.347 4.776 9.064 1.00 64.31 82 GLN A C 1
ATOM 669 O O . GLN A 1 82 ? 16.139 3.580 8.880 1.00 64.31 82 GLN A O 1
ATOM 674 N N . GLU A 1 83 ? 16.042 5.351 10.231 1.00 59.50 83 GLU A N 1
ATOM 675 C CA . GLU A 1 83 ? 15.625 4.571 11.412 1.00 59.50 83 GLU A CA 1
ATOM 676 C C . GLU A 1 83 ? 14.189 4.020 11.339 1.00 59.50 83 GLU A C 1
ATOM 678 O O . GLU A 1 83 ? 13.916 2.950 11.877 1.00 59.50 83 GLU A O 1
ATOM 683 N N . ARG A 1 84 ? 13.261 4.700 10.646 1.00 67.00 84 ARG A N 1
ATOM 684 C CA . ARG A 1 84 ? 11.847 4.262 10.527 1.00 67.00 84 ARG A CA 1
ATOM 685 C C . ARG A 1 84 ? 11.459 3.725 9.152 1.00 67.00 84 ARG A C 1
ATOM 687 O O . ARG A 1 84 ? 10.398 3.117 9.005 1.00 67.00 84 ARG A O 1
ATOM 694 N N . SER A 1 85 ? 12.312 3.927 8.151 1.00 71.19 85 SER A N 1
ATOM 695 C CA . SER A 1 85 ? 12.046 3.526 6.765 1.00 71.19 85 SER A CA 1
ATOM 696 C C . SER A 1 85 ? 11.875 2.007 6.617 1.00 71.19 85 SER A C 1
ATOM 698 O O . SER A 1 85 ? 10.924 1.552 5.977 1.00 71.19 85 SER A O 1
ATOM 700 N N . GLY A 1 86 ? 12.725 1.208 7.274 1.00 77.25 86 GLY A N 1
ATOM 701 C CA . GLY A 1 86 ? 12.705 -0.254 7.142 1.00 77.25 86 GLY A CA 1
ATOM 702 C C . GLY A 1 86 ? 11.427 -0.914 7.673 1.00 77.25 86 GLY A C 1
ATOM 703 O O . GLY A 1 86 ? 10.878 -1.813 7.035 1.00 77.25 86 GLY A O 1
ATOM 704 N N . GLU A 1 87 ? 10.917 -0.454 8.817 1.00 85.94 87 GLU A N 1
ATOM 705 C CA . GLU A 1 87 ? 9.688 -0.994 9.409 1.00 85.94 87 GLU A CA 1
ATOM 706 C C . GLU A 1 87 ? 8.443 -0.594 8.607 1.00 85.94 87 GLU A C 1
ATOM 708 O O . GLU A 1 87 ? 7.598 -1.443 8.312 1.00 85.94 87 GLU A O 1
ATOM 713 N N . LEU A 1 88 ? 8.347 0.676 8.196 1.00 84.06 88 LEU A N 1
ATOM 714 C CA . LEU A 1 88 ? 7.249 1.154 7.352 1.00 84.06 88 LEU A CA 1
ATOM 715 C C . LEU A 1 88 ? 7.224 0.442 5.996 1.00 84.06 88 LEU A C 1
ATOM 717 O O . LEU A 1 88 ? 6.151 0.046 5.538 1.00 84.06 88 LEU A O 1
ATOM 721 N N . SER A 1 89 ? 8.396 0.223 5.392 1.00 84.88 89 SER A N 1
ATOM 722 C CA . SER A 1 89 ? 8.552 -0.550 4.157 1.00 84.88 89 SER A CA 1
ATOM 723 C C . SER A 1 89 ? 8.008 -1.969 4.310 1.00 84.88 89 SER A C 1
ATOM 725 O O . SER A 1 89 ? 7.153 -2.399 3.534 1.00 84.88 89 SER A O 1
ATOM 727 N N . ARG A 1 90 ? 8.434 -2.679 5.364 1.00 88.94 90 ARG A N 1
ATOM 728 C CA . ARG A 1 90 ? 7.999 -4.054 5.640 1.00 88.94 90 ARG A CA 1
ATOM 729 C C . ARG A 1 90 ? 6.486 -4.141 5.815 1.00 88.94 90 ARG A C 1
ATOM 731 O O . ARG A 1 90 ? 5.843 -4.947 5.149 1.00 88.94 90 ARG A O 1
ATOM 738 N N . ARG A 1 91 ? 5.912 -3.264 6.642 1.00 89.94 91 ARG A N 1
ATOM 739 C CA . ARG A 1 91 ? 4.462 -3.206 6.882 1.00 89.94 91 ARG A CA 1
ATOM 740 C C . ARG A 1 91 ? 3.685 -2.889 5.607 1.00 89.94 91 ARG A C 1
ATOM 742 O O . ARG A 1 91 ? 2.619 -3.454 5.378 1.00 89.94 91 ARG A O 1
ATOM 749 N N . TYR A 1 92 ? 4.207 -1.995 4.768 1.00 92.00 92 TYR A N 1
ATOM 750 C CA . TYR A 1 92 ? 3.579 -1.678 3.492 1.00 92.00 92 TYR A CA 1
ATOM 751 C C . TYR A 1 92 ? 3.595 -2.880 2.535 1.00 92.00 92 TYR A C 1
ATOM 753 O O . TYR A 1 92 ? 2.560 -3.218 1.961 1.00 92.00 92 TYR A O 1
ATOM 761 N N . VAL A 1 93 ? 4.728 -3.578 2.424 1.00 92.69 93 VAL A N 1
ATOM 762 C CA . VAL A 1 93 ? 4.868 -4.808 1.627 1.00 92.69 93 VAL A CA 1
ATOM 763 C C . VAL A 1 93 ? 3.930 -5.914 2.116 1.00 92.69 93 VAL A C 1
ATOM 765 O O . VAL A 1 93 ? 3.223 -6.524 1.312 1.00 92.69 93 VAL A O 1
ATOM 768 N N . GLU A 1 94 ? 3.876 -6.158 3.424 1.00 92.12 94 GLU A N 1
ATOM 769 C CA . GLU A 1 94 ? 2.951 -7.124 4.032 1.00 92.12 94 GLU A CA 1
ATOM 770 C C . GLU A 1 94 ? 1.494 -6.768 3.736 1.00 92.12 94 GLU A C 1
ATOM 772 O O . GLU A 1 94 ? 0.687 -7.637 3.404 1.00 92.12 94 GLU A O 1
ATOM 777 N N . MET A 1 95 ? 1.163 -5.479 3.776 1.00 92.00 95 MET A N 1
ATOM 778 C CA . MET A 1 95 ? -0.180 -5.015 3.468 1.00 92.00 95 MET A CA 1
ATOM 779 C C . MET A 1 95 ? -0.555 -5.238 2.000 1.00 92.00 95 MET A C 1
ATOM 781 O O . MET A 1 95 ? -1.669 -5.687 1.735 1.00 92.00 95 MET A O 1
ATOM 785 N N . ILE A 1 96 ? 0.355 -4.982 1.055 1.00 93.00 96 ILE A N 1
ATOM 786 C CA . ILE A 1 96 ? 0.129 -5.287 -0.368 1.00 93.00 96 ILE A CA 1
ATOM 787 C C . ILE A 1 96 ? -0.178 -6.778 -0.539 1.00 93.00 96 ILE A C 1
ATOM 789 O O . ILE A 1 96 ? -1.181 -7.125 -1.160 1.00 93.00 96 ILE A O 1
ATOM 793 N N . ARG A 1 97 ? 0.632 -7.652 0.073 1.00 92.75 97 ARG A N 1
ATOM 794 C CA . ARG A 1 97 ? 0.418 -9.108 0.041 1.00 92.75 97 ARG A CA 1
ATOM 795 C C . ARG A 1 97 ? -0.940 -9.495 0.626 1.00 92.75 97 ARG A C 1
ATOM 797 O O . ARG A 1 97 ? -1.644 -10.296 0.027 1.00 92.75 97 ARG A O 1
ATOM 804 N N . SER A 1 98 ? -1.344 -8.871 1.734 1.00 92.56 98 SER A N 1
ATOM 805 C CA . SER A 1 98 ? -2.632 -9.139 2.392 1.00 92.56 98 SER A CA 1
ATOM 806 C C . SER A 1 98 ? -3.860 -8.737 1.569 1.00 92.56 98 SER A C 1
ATOM 808 O O . SER A 1 98 ? -4.953 -9.224 1.829 1.00 92.56 98 SER A O 1
ATOM 810 N N . PHE A 1 99 ? -3.706 -7.811 0.619 1.00 90.38 99 PHE A N 1
ATOM 811 C CA . PHE A 1 99 ? -4.787 -7.385 -0.272 1.00 90.38 99 PHE A CA 1
ATOM 812 C C . PHE A 1 99 ? -4.820 -8.158 -1.588 1.00 90.38 99 PHE A C 1
ATOM 814 O O . PHE A 1 99 ? -5.821 -8.075 -2.295 1.00 90.38 99 PHE A O 1
ATOM 821 N N . HIS A 1 100 ? -3.719 -8.824 -1.935 1.00 85.12 100 HIS A N 1
ATOM 822 C CA . HIS A 1 100 ? -3.608 -9.633 -3.141 1.00 85.12 100 HIS A CA 1
ATOM 823 C C . HIS A 1 100 ? -4.000 -11.100 -2.910 1.00 85.12 100 HIS A C 1
ATOM 825 O O . HIS A 1 100 ? -4.488 -11.729 -3.845 1.00 85.12 100 HIS A O 1
ATOM 831 N N . ALA A 1 101 ? -3.769 -11.618 -1.696 1.00 77.38 101 ALA A N 1
ATOM 832 C CA . ALA A 1 101 ? -4.235 -12.932 -1.245 1.00 77.38 101 ALA A CA 1
ATOM 833 C C . ALA A 1 101 ? -5.768 -13.000 -1.173 1.00 77.38 101 ALA A C 1
ATOM 835 O O . ALA A 1 101 ? -6.307 -14.073 -1.519 1.00 77.38 101 ALA A O 1
#

Sequence (101 aa):
MEALDLNKTDLRRTTSYQLHRLALLLVDRLDREQQRANLVAEVRKWRLRRRMRMIVSELLSRRSLDEVLSMAAASASDAHPQERSGELSRRYVEMIRSFHA

Radius of gyration: 14.97 Å; Cα contacts (8 Å, |Δi|>4): 60; chains: 1; bounding box: 32×23×54 Å

pLDDT: mean 86.52, std 10.34, range [56.06, 96.94]